Protein AF-A0A5K1CQU9-F1 (afdb_monomer_lite)

InterPro domains:
  IPR000322 Glycoside hydrolase family 31, TIM barrel domain [PF01055] (2-46)
  IPR017853 Glycoside hydrolase superfamily [SSF51445] (2-45)
  IPR030458 Glycosyl hydrolases family 31, active site [PS00129] (35-42)

Structure (mmCIF, N/CA/C/O backbone):
data_AF-A0A5K1CQU9-F1
#
_entry.id   AF-A0A5K1CQU9-F1
#
loop_
_atom_site.group_PDB
_atom_site.id
_atom_site.type_symbol
_atom_site.label_atom_id
_atom_site.label_alt_id
_atom_site.label_comp_id
_atom_site.label_asym_id
_atom_site.label_entity_id
_atom_site.label_seq_id
_atom_site.pdbx_PDB_ins_code
_atom_site.Cartn_x
_atom_site.Cartn_y
_atom_site.Cartn_z
_atom_site.occupancy
_atom_site.B_iso_or_equiv
_atom_site.auth_seq_id
_atom_site.auth_comp_id
_atom_site.auth_asym_id
_atom_site.auth_atom_id
_atom_site.pdbx_PDB_model_num
ATOM 1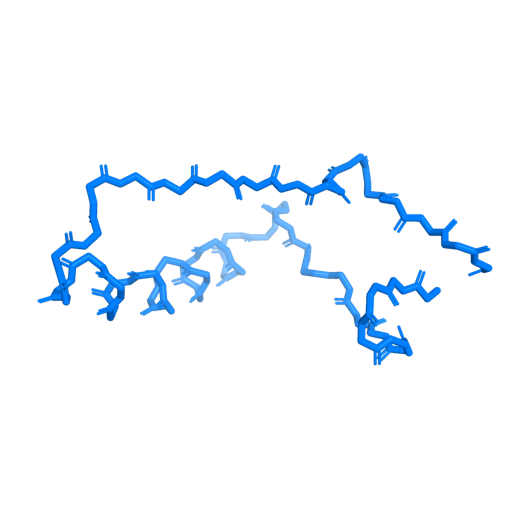 N N . GLU A 1 1 ? 13.382 3.759 8.115 1.00 90.94 1 GLU A N 1
ATOM 2 C CA . GLU A 1 1 ? 13.489 4.028 6.648 1.00 90.94 1 GLU A CA 1
ATOM 3 C C . GLU A 1 1 ? 13.429 2.717 5.860 1.00 90.94 1 GLU A C 1
ATOM 5 O O . GLU A 1 1 ? 13.797 1.693 6.429 1.00 90.94 1 GLU A O 1
ATOM 10 N N . VAL A 1 2 ? 12.996 2.741 4.592 1.00 96.56 2 VAL A N 1
ATOM 11 C CA . VAL A 1 2 ? 13.121 1.612 3.631 1.00 96.56 2 VAL A CA 1
ATOM 12 C C . VAL A 1 2 ? 13.652 2.123 2.281 1.00 96.56 2 VAL A C 1
ATOM 14 O O . VAL A 1 2 ? 1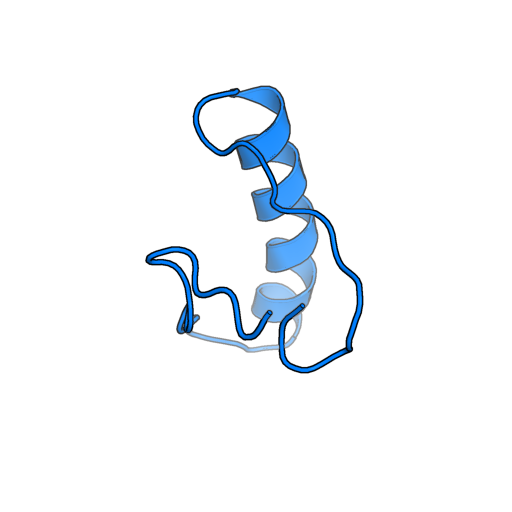4.231 3.206 2.244 1.00 96.56 2 VAL A O 1
ATOM 17 N N . TRP A 1 3 ? 13.484 1.385 1.174 1.00 96.75 3 TRP A N 1
ATOM 18 C CA . TRP A 1 3 ? 14.022 1.734 -0.154 1.00 96.75 3 TRP A CA 1
ATOM 19 C C . TRP A 1 3 ? 13.878 3.213 -0.584 1.00 96.75 3 TRP A C 1
ATOM 21 O O . TRP A 1 3 ? 14.879 3.781 -1.016 1.00 96.75 3 TRP A O 1
ATOM 31 N N . PRO A 1 4 ? 12.710 3.879 -0.454 1.00 96.81 4 PRO A N 1
ATOM 32 C CA . PRO A 1 4 ? 12.555 5.288 -0.821 1.00 96.81 4 PRO A CA 1
ATOM 33 C C . PRO A 1 4 ? 13.018 6.286 0.262 1.00 96.81 4 PRO A C 1
ATOM 35 O O . PRO A 1 4 ? 12.820 7.487 0.099 1.00 96.81 4 PRO A O 1
ATOM 38 N N . GLY A 1 5 ? 13.602 5.830 1.376 1.00 96.50 5 GLY A N 1
ATOM 39 C CA . GLY A 1 5 ? 13.949 6.665 2.529 1.00 96.50 5 GLY A CA 1
ATOM 40 C C . GLY A 1 5 ? 12.834 6.711 3.588 1.00 96.50 5 GLY A C 1
ATOM 41 O O . GLY A 1 5 ? 12.280 5.657 3.933 1.00 96.50 5 GLY A O 1
ATOM 42 N N . PRO A 1 6 ? 12.524 7.886 4.175 1.00 96.44 6 PRO A N 1
ATOM 43 C CA . PRO A 1 6 ? 11.436 8.033 5.141 1.00 96.44 6 PRO A CA 1
ATOM 44 C C . PRO A 1 6 ? 10.071 7.683 4.535 1.00 96.44 6 PRO A C 1
ATOM 46 O O . PRO A 1 6 ? 9.676 8.221 3.503 1.00 96.44 6 PRO A O 1
ATOM 49 N N . CYS A 1 7 ? 9.329 6.798 5.196 1.00 95.62 7 CYS A N 1
ATOM 50 C CA . CYS A 1 7 ? 8.014 6.342 4.758 1.00 95.62 7 CYS A CA 1
ATOM 51 C C . CYS A 1 7 ? 7.119 6.023 5.961 1.00 95.62 7 CYS A C 1
ATOM 53 O O . CYS A 1 7 ? 7.591 5.922 7.094 1.00 95.62 7 CYS A O 1
ATOM 55 N N . VAL A 1 8 ? 5.826 5.835 5.699 1.00 96.38 8 VAL A N 1
ATOM 56 C CA . VAL A 1 8 ? 4.845 5.369 6.688 1.00 96.38 8 VAL A CA 1
ATOM 57 C C . VAL A 1 8 ? 4.375 3.959 6.340 1.00 96.38 8 VAL A C 1
ATOM 59 O O . VAL A 1 8 ? 4.320 3.597 5.165 1.00 96.38 8 VAL A O 1
ATOM 62 N N . PHE A 1 9 ? 4.020 3.175 7.357 1.00 97.44 9 PHE A N 1
ATOM 63 C CA . PHE A 1 9 ? 3.515 1.814 7.186 1.00 97.44 9 PHE A CA 1
ATOM 64 C C . PHE A 1 9 ? 1.984 1.805 7.267 1.00 97.44 9 PHE A C 1
ATOM 66 O O . PHE A 1 9 ? 1.432 2.268 8.270 1.00 97.44 9 PHE A O 1
ATOM 73 N N . PRO A 1 10 ? 1.276 1.296 6.243 1.00 98.06 10 PRO A N 1
ATOM 74 C CA . PRO A 1 10 ? -0.167 1.132 6.318 1.00 98.06 10 PRO A CA 1
ATOM 75 C C . PRO A 1 10 ? -0.554 0.143 7.423 1.00 98.06 10 PRO A C 1
ATOM 77 O O . PRO A 1 10 ? -0.020 -0.962 7.504 1.00 98.06 10 PRO A O 1
ATOM 80 N N . ASP A 1 11 ? -1.528 0.513 8.251 1.00 98.38 11 ASP A N 1
ATOM 81 C CA . ASP A 1 11 ? -2.085 -0.388 9.260 1.00 98.38 11 ASP A CA 1
ATOM 82 C C . ASP A 1 11 ? -3.138 -1.319 8.639 1.00 98.38 11 ASP A C 1
ATOM 84 O O . ASP A 1 11 ? -4.325 -0.993 8.548 1.00 98.38 11 ASP A O 1
ATOM 88 N N . PHE A 1 12 ? -2.700 -2.507 8.224 1.00 98.06 12 PHE A N 1
ATOM 89 C CA . PHE A 1 12 ? -3.560 -3.514 7.600 1.00 98.06 12 PHE A CA 1
ATOM 90 C C . PHE A 1 12 ? -4.571 -4.174 8.556 1.00 98.06 12 PHE A C 1
ATOM 92 O O . PHE A 1 12 ? -5.474 -4.879 8.083 1.00 98.06 12 PHE A O 1
ATOM 99 N N . THR A 1 13 ? -4.507 -3.919 9.871 1.00 98.19 13 THR A N 1
ATOM 100 C CA . THR A 1 13 ? -5.548 -4.379 10.809 1.00 98.19 13 THR A CA 1
ATOM 101 C C . THR A 1 13 ? -6.872 -3.647 10.561 1.00 98.19 13 THR A C 1
ATOM 103 O O . THR A 1 13 ? -7.955 -4.232 10.679 1.00 98.19 13 THR A O 1
ATOM 106 N N . GLN A 1 14 ? -6.809 -2.402 10.081 1.00 98.75 14 GLN A N 1
ATOM 107 C CA . GLN A 1 14 ? -7.979 -1.585 9.782 1.00 98.75 14 GLN A CA 1
ATOM 108 C C . GLN A 1 14 ? -8.605 -1.952 8.432 1.00 98.75 14 GLN A C 1
ATOM 110 O O . GLN A 1 14 ? -7.965 -1.900 7.381 1.00 98.75 14 GLN A O 1
ATOM 115 N N . ALA A 1 15 ? -9.915 -2.225 8.433 1.00 98.62 15 ALA A N 1
ATOM 116 C CA . ALA A 1 15 ? -10.652 -2.547 7.209 1.00 98.62 15 ALA A CA 1
ATOM 117 C C . ALA A 1 15 ? -10.518 -1.451 6.141 1.00 98.62 15 ALA A C 1
ATOM 119 O O . ALA A 1 15 ? -10.311 -1.759 4.970 1.00 98.62 15 ALA A O 1
ATOM 120 N N . LYS A 1 16 ? -10.571 -0.173 6.536 1.00 98.62 16 LYS A N 1
ATOM 121 C CA . LYS A 1 16 ? -10.444 0.961 5.607 1.00 98.62 16 LYS A CA 1
ATOM 122 C C . LYS A 1 16 ? -9.110 0.969 4.843 1.00 98.62 16 LYS A C 1
ATOM 124 O O . LYS A 1 16 ? -9.097 1.304 3.666 1.00 98.62 16 LYS A O 1
ATOM 129 N N . VAL A 1 17 ? -8.014 0.545 5.481 1.00 98.62 17 VAL A N 1
ATOM 130 C CA . VAL A 1 17 ? -6.681 0.490 4.857 1.00 98.62 17 VAL A CA 1
ATOM 131 C C . VAL A 1 17 ? -6.611 -0.644 3.838 1.00 98.62 17 VAL A C 1
ATOM 133 O O . VAL A 1 17 ? -6.076 -0.447 2.753 1.00 98.62 17 VAL A O 1
ATOM 136 N N . ARG A 1 18 ? -7.228 -1.800 4.122 1.00 98.19 18 ARG A N 1
ATOM 137 C CA . ARG A 1 18 ? -7.316 -2.903 3.148 1.00 98.19 18 ARG A CA 1
ATOM 138 C C . ARG A 1 18 ? -8.106 -2.515 1.895 1.00 98.19 18 ARG A C 1
ATOM 140 O O . ARG A 1 18 ? -7.674 -2.837 0.794 1.00 98.19 18 ARG A O 1
ATOM 147 N N . HIS A 1 19 ? -9.220 -1.793 2.050 1.00 98.19 19 HIS A N 1
ATOM 148 C CA . HIS A 1 19 ? -10.001 -1.295 0.907 1.00 98.19 19 HIS A CA 1
ATOM 149 C C . HIS A 1 19 ? -9.219 -0.261 0.089 1.00 98.19 19 HIS A C 1
ATOM 151 O O . HIS A 1 19 ? -9.216 -0.324 -1.138 1.00 98.19 19 HIS A O 1
ATOM 157 N N . TRP A 1 20 ? -8.523 0.659 0.762 1.00 97.81 20 TRP A N 1
ATOM 158 C CA . TRP A 1 20 ? -7.640 1.619 0.102 1.00 97.81 20 TRP A CA 1
ATOM 159 C C . TRP A 1 20 ? -6.527 0.917 -0.690 1.00 97.81 20 TRP A C 1
ATOM 161 O O . TRP A 1 20 ? -6.371 1.188 -1.878 1.00 97.81 20 TRP A O 1
ATOM 171 N N . TRP A 1 21 ? -5.818 -0.043 -0.089 1.00 97.25 21 TRP A N 1
ATOM 172 C CA . TRP A 1 21 ? -4.769 -0.802 -0.777 1.00 97.25 21 TRP A CA 1
ATOM 173 C C . TRP A 1 21 ? -5.301 -1.552 -2.006 1.00 97.25 21 TRP A C 1
ATOM 175 O O . TRP A 1 21 ? -4.712 -1.464 -3.080 1.00 97.25 21 TRP A O 1
ATOM 185 N N . ALA A 1 22 ? -6.454 -2.222 -1.884 1.00 95.56 22 ALA A N 1
ATOM 186 C CA . ALA A 1 22 ? -7.090 -2.909 -3.008 1.00 95.56 22 ALA A CA 1
ATOM 187 C C . ALA A 1 22 ? -7.410 -1.953 -4.173 1.00 95.56 22 ALA A C 1
ATOM 189 O O . ALA A 1 22 ? -7.208 -2.313 -5.329 1.00 95.56 22 ALA A O 1
ATOM 190 N N . SER A 1 23 ? -7.846 -0.718 -3.881 1.00 95.94 23 SER A N 1
ATOM 191 C CA . SER A 1 23 ? -8.108 0.279 -4.929 1.00 95.94 23 SER A CA 1
ATOM 192 C C . SER A 1 23 ? -6.854 0.692 -5.705 1.00 95.94 23 SER A C 1
ATOM 194 O O . SER A 1 23 ? -6.952 0.893 -6.909 1.00 95.94 23 SER A O 1
ATOM 196 N N . LEU A 1 24 ? -5.684 0.747 -5.056 1.00 95.00 24 LEU A N 1
ATOM 197 C CA . LEU A 1 24 ? -4.410 1.035 -5.727 1.00 95.00 24 LEU A CA 1
ATOM 198 C C . LEU A 1 24 ? -3.938 -0.138 -6.592 1.00 95.00 24 LEU A C 1
ATOM 200 O O . LEU A 1 24 ? -3.364 0.060 -7.657 1.00 95.00 24 LEU A O 1
ATOM 204 N N . VAL A 1 25 ? -4.185 -1.369 -6.139 1.00 94.75 25 VAL A N 1
ATOM 205 C CA . VAL A 1 25 ? -3.814 -2.593 -6.861 1.00 94.75 25 VAL A CA 1
ATOM 206 C C . VAL A 1 25 ? -4.629 -2.782 -8.148 1.00 94.75 25 VAL A C 1
ATOM 208 O O . VAL A 1 25 ? -4.099 -3.303 -9.130 1.00 94.75 25 VAL A O 1
ATOM 211 N N . ASN A 1 26 ? -5.892 -2.343 -8.171 1.00 92.44 26 ASN A N 1
ATOM 212 C CA . ASN A 1 26 ? -6.777 -2.491 -9.334 1.00 92.44 26 ASN A CA 1
ATOM 213 C C . ASN A 1 26 ? -6.175 -1.926 -10.631 1.00 92.44 26 ASN A C 1
ATOM 215 O O . ASN A 1 26 ? -6.363 -2.516 -11.698 1.00 92.44 26 ASN A O 1
ATOM 219 N N . ASP A 1 27 ? -5.420 -0.832 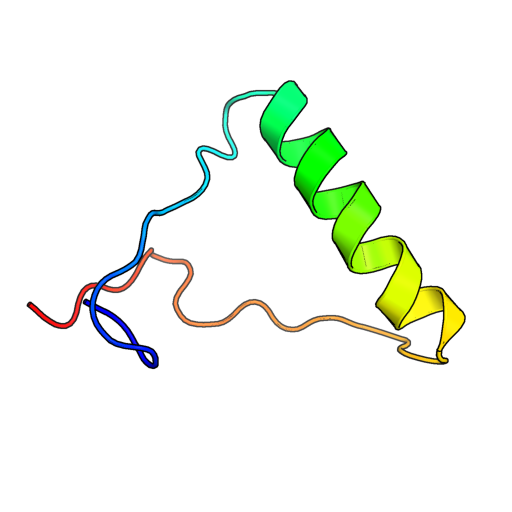-10.543 1.00 91.38 27 ASP A N 1
ATOM 220 C CA . ASP A 1 27 ? -4.775 -0.214 -11.703 1.00 91.38 27 ASP A CA 1
ATOM 221 C C . ASP A 1 27 ? -3.684 -1.120 -12.297 1.00 91.38 27 ASP A C 1
ATOM 223 O O . ASP A 1 27 ? -3.532 -1.198 -13.514 1.00 91.38 27 ASP A O 1
ATOM 227 N N . PHE A 1 28 ? -2.947 -1.862 -11.466 1.00 91.12 28 PHE A N 1
ATOM 228 C CA . PHE A 1 28 ? -1.902 -2.781 -11.931 1.00 91.12 28 PHE A CA 1
ATOM 229 C C . PHE A 1 28 ? -2.491 -4.010 -12.621 1.00 91.12 28 PHE A C 1
ATOM 231 O O . PHE A 1 28 ? -2.023 -4.397 -13.692 1.00 91.12 28 PHE A O 1
ATOM 238 N N . ILE A 1 29 ? -3.552 -4.586 -12.051 1.00 91.69 29 ILE A N 1
ATOM 239 C CA . ILE A 1 29 ? -4.263 -5.724 -12.654 1.00 91.69 29 ILE A CA 1
ATOM 240 C C . ILE A 1 29 ? -4.861 -5.311 -14.004 1.00 91.69 29 ILE A C 1
ATOM 242 O O . ILE A 1 29 ? -4.722 -6.024 -14.995 1.00 91.69 29 ILE A O 1
ATOM 246 N N . SER A 1 30 ? -5.460 -4.118 -14.071 1.00 92.44 30 SER A N 1
ATOM 247 C CA . SER A 1 30 ? -6.024 -3.576 -15.316 1.00 92.44 30 SER A CA 1
ATOM 248 C C . SER A 1 30 ? -4.967 -3.365 -16.409 1.00 92.44 30 SER A C 1
ATOM 250 O O . SER A 1 30 ? -5.302 -3.374 -17.590 1.00 92.44 30 SER A O 1
ATOM 252 N N . 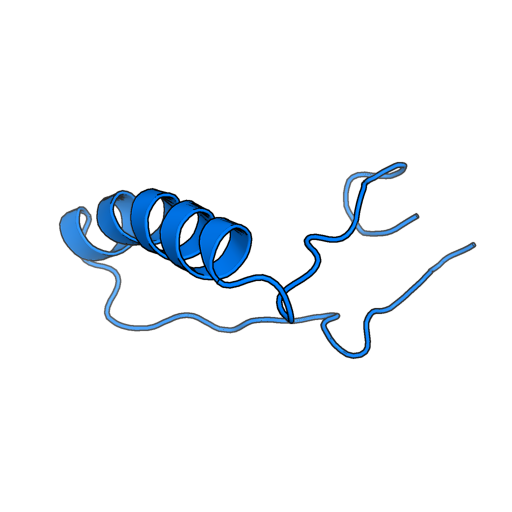ASN A 1 31 ? -3.694 -3.223 -16.028 1.00 93.81 31 ASN A N 1
ATOM 253 C CA . ASN A 1 31 ? -2.552 -3.088 -16.933 1.00 93.81 31 ASN A CA 1
ATOM 254 C C . ASN A 1 31 ? -1.837 -4.422 -17.240 1.00 93.81 31 ASN A C 1
ATOM 256 O O . ASN A 1 31 ? -0.746 -4.410 -17.808 1.00 93.81 31 ASN A O 1
ATOM 260 N N . GLY A 1 32 ? -2.440 -5.567 -16.902 1.00 95.75 32 GLY A N 1
ATOM 261 C CA . GLY A 1 32 ? -1.939 -6.894 -17.280 1.00 95.75 32 GLY A CA 1
ATOM 262 C C . GLY A 1 32 ? -1.006 -7.553 -16.263 1.00 95.75 32 GLY A C 1
ATOM 263 O O . GLY A 1 32 ? -0.295 -8.487 -16.619 1.00 95.75 32 GLY A O 1
ATOM 264 N N . ALA A 1 33 ? -0.976 -7.082 -15.012 1.00 96.19 33 ALA A N 1
ATOM 265 C CA . ALA A 1 33 ? -0.277 -7.791 -13.945 1.00 96.19 33 ALA A CA 1
ATOM 266 C C . ALA A 1 33 ? -1.103 -8.991 -13.444 1.00 96.19 33 ALA A C 1
ATOM 268 O O . ALA A 1 33 ? -2.227 -8.821 -12.974 1.00 96.19 33 ALA A O 1
ATOM 269 N N . ASP A 1 34 ? -0.509 -10.186 -13.471 1.00 95.56 34 ASP A N 1
ATOM 270 C CA . ASP A 1 34 ? -1.155 -11.432 -13.021 1.00 95.56 34 ASP A CA 1
ATOM 271 C C . ASP A 1 34 ? -0.899 -11.768 -11.539 1.00 95.56 34 ASP A C 1
ATOM 273 O O . ASP A 1 34 ? -1.506 -12.682 -10.979 1.00 95.56 34 ASP A O 1
ATOM 277 N N . GLY A 1 35 ? 0.015 -11.053 -10.879 1.00 93.81 35 GLY A N 1
ATOM 278 C CA . GLY A 1 35 ? 0.397 -11.328 -9.497 1.00 93.81 35 GLY A CA 1
ATOM 279 C C . GLY A 1 35 ? 1.197 -10.200 -8.856 1.00 93.81 35 GLY A C 1
ATOM 280 O O . GLY A 1 35 ? 1.699 -9.304 -9.532 1.00 93.81 35 GLY A O 1
ATOM 281 N N . ILE A 1 36 ? 1.302 -10.249 -7.526 1.00 94.56 36 ILE A N 1
ATOM 282 C CA . ILE A 1 36 ? 1.997 -9.246 -6.712 1.00 94.56 36 ILE A CA 1
ATOM 283 C C . ILE A 1 36 ? 2.895 -9.969 -5.719 1.00 94.56 36 ILE A C 1
ATOM 285 O O . ILE A 1 36 ? 2.460 -10.903 -5.044 1.00 94.56 36 ILE A O 1
ATOM 289 N N . TRP A 1 37 ? 4.133 -9.502 -5.600 1.00 96.38 37 TRP A N 1
ATOM 290 C CA . TRP A 1 37 ? 5.054 -9.912 -4.551 1.00 96.38 37 TRP A CA 1
ATOM 291 C C . TRP A 1 37 ? 5.239 -8.753 -3.567 1.00 96.38 37 TRP A C 1
ATOM 293 O O . TRP A 1 37 ? 5.733 -7.691 -3.938 1.00 96.38 37 TRP A O 1
ATOM 303 N N . ASN A 1 38 ? 4.806 -8.958 -2.320 1.00 95.94 38 ASN A N 1
ATOM 304 C CA . ASN A 1 38 ? 4.999 -7.999 -1.234 1.00 95.94 38 ASN A CA 1
ATOM 305 C C . ASN A 1 38 ? 6.286 -8.347 -0.488 1.00 95.94 38 ASN A C 1
ATOM 307 O O . ASN A 1 38 ? 6.311 -9.310 0.275 1.00 95.94 38 ASN A O 1
ATOM 311 N N . ASP A 1 39 ? 7.328 -7.564 -0.733 1.00 97.44 39 ASP A N 1
ATOM 312 C CA . ASP A 1 39 ? 8.622 -7.678 -0.067 1.00 97.44 39 ASP A CA 1
ATOM 313 C C . ASP A 1 39 ? 8.714 -6.729 1.144 1.00 97.44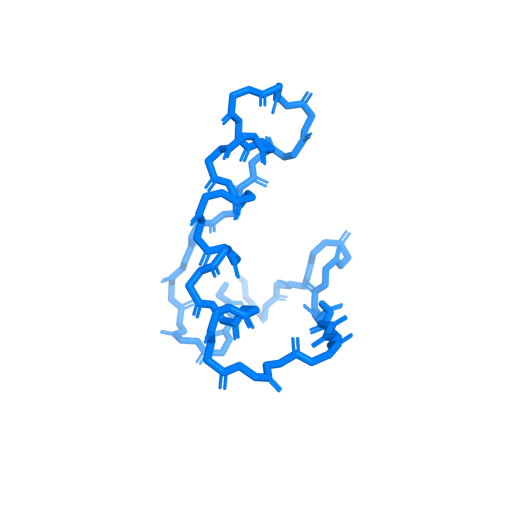 39 ASP A C 1
ATOM 315 O O . ASP A 1 39 ? 7.940 -5.771 1.256 1.00 97.44 39 ASP A O 1
ATOM 319 N N . MET A 1 40 ? 9.674 -6.975 2.040 1.00 97.19 40 MET A N 1
ATOM 320 C CA . MET A 1 40 ? 9.976 -6.147 3.221 1.00 97.19 40 MET A CA 1
ATOM 321 C C . MET A 1 40 ? 8.812 -5.990 4.218 1.00 97.19 40 MET A C 1
ATOM 323 O O . MET A 1 40 ? 8.732 -4.988 4.940 1.00 97.19 40 MET A O 1
ATOM 327 N N . ASN A 1 41 ? 7.872 -6.935 4.232 1.00 96.94 41 ASN A N 1
ATOM 328 C CA . ASN A 1 41 ? 6.595 -6.833 4.935 1.00 96.94 41 ASN A CA 1
ATOM 329 C C . ASN A 1 41 ? 6.595 -7.455 6.344 1.00 96.94 41 ASN A C 1
ATOM 331 O O . ASN A 1 41 ? 5.519 -7.633 6.916 1.00 96.94 41 ASN A O 1
ATOM 335 N N . GLU A 1 42 ? 7.767 -7.718 6.932 1.00 97.00 42 GLU A N 1
ATOM 336 C CA . GLU A 1 42 ? 7.899 -8.099 8.341 1.00 97.00 42 GLU A CA 1
ATOM 337 C C . GLU A 1 42 ? 7.227 -7.121 9.327 1.00 97.00 42 GLU A C 1
ATOM 339 O O . GLU A 1 42 ? 6.627 -7.633 10.279 1.00 97.00 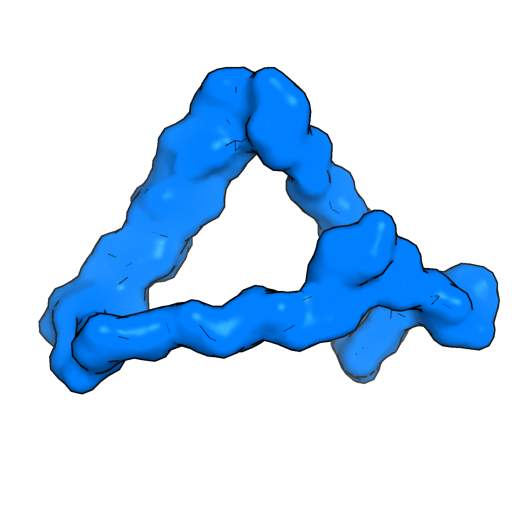42 GLU A O 1
ATOM 344 N N . PRO A 1 43 ? 7.227 -5.770 9.170 1.00 93.44 43 PRO A N 1
ATOM 345 C CA . PRO A 1 43 ? 7.872 -4.871 8.193 1.00 93.44 43 PRO A CA 1
ATOM 346 C C . PRO A 1 43 ? 9.345 -4.558 8.493 1.00 93.44 43 PRO A C 1
ATOM 348 O O . PRO A 1 43 ? 9.732 -4.338 9.641 1.00 93.44 43 PRO A O 1
ATOM 351 N N . SER A 1 44 ? 10.166 -4.461 7.450 1.00 95.62 44 SER A N 1
ATOM 352 C CA . SER A 1 44 ? 11.583 -4.121 7.601 1.00 95.62 44 SER A CA 1
ATOM 353 C C . SER A 1 44 ? 11.811 -2.634 7.876 1.00 95.62 44 SER A C 1
ATOM 355 O O . SER A 1 44 ? 11.127 -1.757 7.344 1.00 95.62 44 SER A O 1
ATOM 357 N N . VAL A 1 45 ? 12.841 -2.349 8.674 1.00 94.94 45 VAL A N 1
ATOM 358 C CA . VAL A 1 45 ? 13.262 -1.003 9.066 1.00 94.94 45 VAL A CA 1
ATOM 359 C C . VAL A 1 45 ? 14.790 -0.929 8.991 1.00 94.94 45 VAL A C 1
ATOM 361 O O . VAL A 1 45 ? 15.480 -1.632 9.720 1.00 94.94 45 VAL A O 1
ATOM 364 N N . PHE A 1 46 ? 15.334 -0.092 8.099 1.00 94.19 46 PHE A N 1
ATOM 365 C CA . PHE A 1 46 ? 16.792 0.053 7.925 1.00 94.19 46 PHE A CA 1
ATOM 366 C C . PHE A 1 46 ? 17.465 0.878 9.029 1.00 94.19 46 PHE A C 1
ATOM 368 O O . PHE A 1 46 ? 18.652 0.708 9.297 1.00 94.19 46 PHE A O 1
ATOM 375 N N . LYS A 1 47 ? 16.710 1.804 9.621 1.00 80.06 47 LYS A N 1
ATOM 376 C CA . LYS A 1 47 ? 17.092 2.707 10.709 1.00 80.06 47 LYS A CA 1
ATOM 377 C C . LYS A 1 47 ? 15.862 2.995 11.543 1.00 80.06 47 LYS A C 1
ATOM 379 O O . LYS A 1 47 ? 14.808 3.226 10.889 1.00 80.06 47 LYS A O 1
#

Sequence (47 aa):
EVWPGPCVFPDFTQAKVRHWWASLVNDFISNGADGIWNDMNEPSVFK

pLDDT: mean 95.56, std 3.12, range [80.06, 98.75]

Foldseek 3Di:
DDDVPDDDDQDPVDPVSVVVVVVVVVVVVVVPDPDDDDPCVVVDDPD

Organism: NCBI:txid210225

Radius of gyration: 12.58 Å; chains: 1; bounding box: 28×20×28 Å

Secondary structure (DSSP, 8-state):
-BTTBS-----TTSHHHHHHHHHHHHHHHHTT-------STTT----